Protein AF-A0A9D2JL92-F1 (afdb_monomer_lite)

pLDDT: mean 80.74, std 14.03, range [37.31, 94.62]

Structure (mmCIF, N/CA/C/O backbone):
data_AF-A0A9D2JL92-F1
#
_entry.id   AF-A0A9D2JL92-F1
#
loop_
_atom_site.group_PDB
_atom_site.id
_atom_site.type_symbol
_atom_site.label_atom_id
_atom_site.label_alt_id
_atom_site.label_comp_id
_atom_site.label_asym_id
_atom_site.label_entity_id
_atom_site.label_seq_id
_atom_site.pdbx_PDB_ins_code
_atom_site.Cartn_x
_atom_site.Cartn_y
_atom_site.Cartn_z
_atom_site.occupancy
_atom_site.B_iso_or_equiv
_atom_site.auth_seq_id
_atom_site.auth_comp_id
_atom_site.auth_asym_id
_atom_site.auth_atom_id
_atom_site.pdbx_PDB_model_num
ATOM 1 N N . MET A 1 1 ? -17.070 -9.146 6.744 1.00 39.03 1 MET A N 1
ATOM 2 C CA . MET A 1 1 ? -16.443 -9.081 5.409 1.00 39.03 1 MET A CA 1
ATOM 3 C C . MET A 1 1 ? -17.423 -8.382 4.495 1.00 39.03 1 MET A C 1
ATOM 5 O O . MET A 1 1 ? -18.560 -8.826 4.441 1.00 39.03 1 MET A O 1
ATOM 9 N N . LEU A 1 2 ? -17.035 -7.273 3.863 1.00 37.31 2 LEU A N 1
ATOM 10 C CA . LEU A 1 2 ? -17.804 -6.750 2.732 1.00 37.31 2 LEU A CA 1
ATOM 11 C C . LEU A 1 2 ? -17.686 -7.800 1.626 1.00 37.31 2 LEU A C 1
ATOM 13 O O . LEU A 1 2 ? -16.572 -8.153 1.240 1.00 37.31 2 LEU A O 1
ATOM 17 N N . SER A 1 3 ? -18.810 -8.391 1.237 1.00 39.09 3 SER A N 1
ATOM 18 C CA . SER A 1 3 ? -18.839 -9.359 0.149 1.00 39.09 3 SER A CA 1
ATOM 19 C C . SER A 1 3 ? -18.629 -8.605 -1.167 1.00 39.09 3 SER A C 1
ATOM 21 O O . SER A 1 3 ? -19.112 -7.482 -1.318 1.00 39.09 3 SER A O 1
ATOM 23 N N . SER A 1 4 ? -17.886 -9.183 -2.113 1.00 48.22 4 SER A N 1
ATOM 24 C CA . SER A 1 4 ? -17.577 -8.532 -3.397 1.00 48.22 4 SER A CA 1
ATOM 25 C C . SER A 1 4 ? -18.821 -8.223 -4.241 1.00 48.22 4 SER A C 1
ATOM 27 O O . SER A 1 4 ? -18.708 -7.548 -5.254 1.00 48.22 4 SER A O 1
ATOM 29 N N . SER A 1 5 ? -19.993 -8.731 -3.852 1.00 41.81 5 SER A N 1
ATOM 30 C CA . SER A 1 5 ? -21.273 -8.523 -4.529 1.00 41.81 5 SER A CA 1
ATOM 31 C C . SER A 1 5 ? -22.009 -7.239 -4.130 1.00 41.81 5 SER A C 1
ATOM 33 O O . SER A 1 5 ? -22.977 -6.899 -4.799 1.00 41.81 5 SER A O 1
ATOM 35 N N . ASP A 1 6 ? -21.566 -6.524 -3.087 1.00 43.88 6 ASP A N 1
ATOM 36 C CA . ASP A 1 6 ? -22.251 -5.313 -2.590 1.00 43.88 6 ASP A CA 1
ATOM 37 C C . ASP A 1 6 ? -21.546 -3.997 -2.965 1.00 43.88 6 ASP A C 1
ATOM 39 O O . ASP A 1 6 ? -22.031 -2.913 -2.636 1.00 43.88 6 ASP A O 1
ATOM 43 N N . ALA A 1 7 ? -20.396 -4.064 -3.640 1.00 47.19 7 ALA 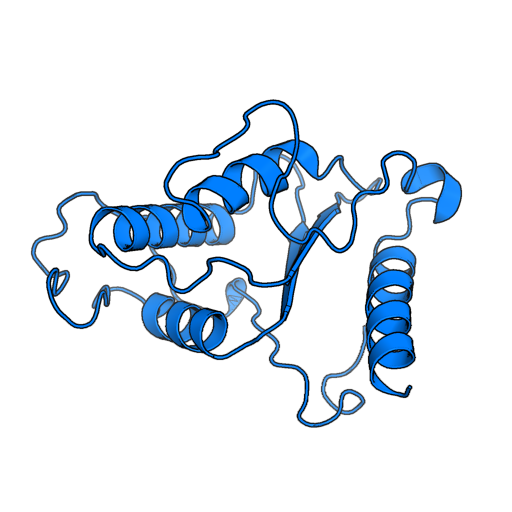A N 1
ATOM 44 C CA . ALA A 1 7 ? -19.693 -2.886 -4.134 1.00 47.19 7 ALA A CA 1
ATOM 45 C C . ALA A 1 7 ? -19.990 -2.723 -5.636 1.00 47.19 7 ALA A C 1
ATOM 47 O O . ALA A 1 7 ? -19.759 -3.672 -6.385 1.00 47.19 7 ALA A O 1
ATOM 48 N N . PRO A 1 8 ? -20.508 -1.566 -6.097 1.00 48.94 8 PRO A N 1
ATOM 49 C CA . PRO A 1 8 ? -20.735 -1.326 -7.523 1.00 48.94 8 PRO A CA 1
ATOM 50 C C . PRO A 1 8 ? -19.407 -1.414 -8.294 1.00 48.94 8 PRO A C 1
ATOM 52 O O . PRO A 1 8 ? -18.346 -1.407 -7.668 1.00 48.94 8 PRO A O 1
ATOM 55 N N . ASP A 1 9 ? -19.461 -1.409 -9.633 1.00 54.94 9 ASP A N 1
ATOM 56 C CA . ASP A 1 9 ? -18.344 -1.426 -10.615 1.00 54.94 9 ASP A CA 1
ATOM 57 C C . ASP A 1 9 ? -17.229 -0.353 -10.410 1.00 54.94 9 ASP A C 1
ATOM 59 O O . ASP A 1 9 ? -16.407 -0.095 -11.283 1.00 54.94 9 ASP A O 1
ATOM 63 N N . GLN A 1 10 ? -17.220 0.324 -9.263 1.00 74.94 10 GLN A N 1
ATOM 64 C CA . GLN A 1 10 ? -16.340 1.396 -8.814 1.00 74.94 10 GLN A CA 1
ATOM 65 C C . GLN A 1 10 ? -15.137 0.911 -7.985 1.00 74.94 10 GLN A C 1
ATOM 67 O O . GLN A 1 10 ? -14.230 1.707 -7.737 1.00 74.94 10 GLN A O 1
ATOM 72 N N . PHE A 1 11 ? -15.115 -0.348 -7.528 1.00 83.06 11 PHE A N 1
ATOM 73 C CA . PHE A 1 11 ? -14.046 -0.878 -6.673 1.00 83.06 11 PHE A CA 1
ATOM 74 C C . PHE A 1 11 ? -13.359 -2.099 -7.284 1.00 83.06 11 PHE A C 1
ATOM 76 O O . PHE A 1 11 ? -13.996 -3.098 -7.601 1.00 83.06 11 PHE A O 1
ATOM 83 N N . GLU A 1 12 ? -12.031 -2.039 -7.349 1.00 88.81 12 GLU A N 1
ATOM 84 C CA . GLU A 1 12 ? -11.168 -3.158 -7.729 1.00 88.81 12 GLU A CA 1
ATOM 85 C C . GLU A 1 12 ? -10.461 -3.699 -6.482 1.00 88.81 12 GLU A C 1
ATOM 87 O O . GLU A 1 12 ? -9.717 -2.976 -5.810 1.00 88.81 12 GLU A O 1
ATOM 92 N N . PHE A 1 13 ? -10.682 -4.976 -6.163 1.00 90.06 13 PHE A N 1
ATOM 93 C CA . PHE A 1 13 ? -10.087 -5.625 -4.995 1.00 90.06 13 PHE A CA 1
ATOM 94 C C . PHE A 1 13 ? -8.865 -6.455 -5.391 1.00 90.06 13 PHE A C 1
ATOM 96 O O . PHE A 1 13 ? -8.932 -7.336 -6.247 1.00 90.06 13 PHE A O 1
ATOM 103 N N . ILE A 1 14 ? -7.737 -6.198 -4.726 1.00 91.06 14 ILE A N 1
ATOM 104 C CA . ILE A 1 14 ? -6.486 -6.933 -4.930 1.00 91.06 14 ILE A CA 1
ATOM 105 C C . ILE A 1 14 ? -6.075 -7.570 -3.608 1.00 91.06 14 ILE A C 1
ATOM 107 O O . ILE A 1 14 ? -5.577 -6.891 -2.710 1.00 91.06 14 ILE A O 1
ATOM 111 N N . GLU A 1 15 ? -6.207 -8.891 -3.511 1.00 92.56 15 GLU A N 1
ATOM 112 C CA . GLU A 1 15 ? -5.572 -9.649 -2.440 1.00 92.56 15 GLU A CA 1
ATOM 113 C C . GLU A 1 15 ? -4.166 -10.063 -2.884 1.00 92.56 15 GLU A C 1
ATOM 115 O O . GLU A 1 15 ? -3.991 -10.870 -3.795 1.0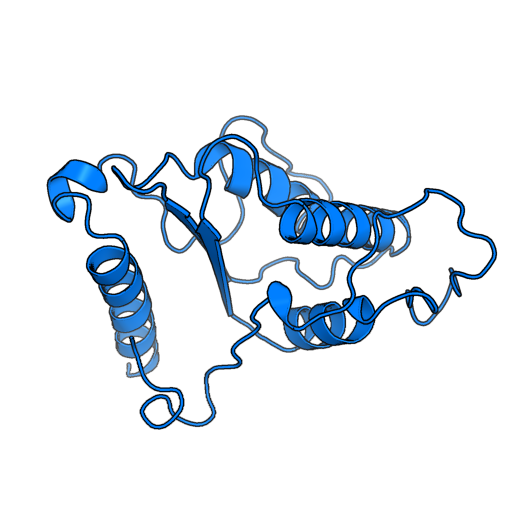0 92.56 15 GLU A O 1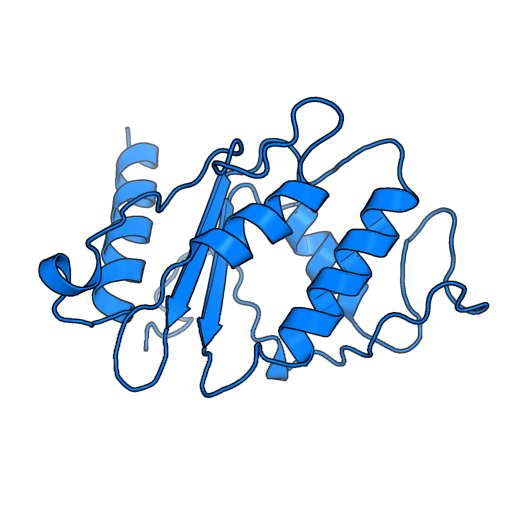
ATOM 120 N N . LEU A 1 16 ? -3.117 -9.500 -2.271 1.00 91.44 16 LEU A N 1
ATOM 121 C CA . LEU A 1 16 ? -1.738 -9.779 -2.706 1.00 91.44 16 LEU A CA 1
ATOM 122 C C . LEU A 1 16 ? -1.371 -11.271 -2.590 1.00 91.44 16 LEU A C 1
ATOM 124 O O . LEU A 1 16 ? -0.496 -11.752 -3.311 1.00 91.44 16 LEU A O 1
ATOM 128 N N . THR A 1 17 ? -2.030 -12.014 -1.702 1.00 89.50 17 THR A N 1
ATOM 129 C CA . THR A 1 17 ? -1.906 -13.472 -1.520 1.00 89.50 17 THR A CA 1
ATOM 130 C C . THR A 1 17 ? -2.220 -14.256 -2.800 1.00 89.50 17 THR A C 1
ATOM 132 O O . THR A 1 17 ? -1.513 -15.231 -3.058 1.00 89.50 17 THR A O 1
ATOM 135 N N . ASP A 1 18 ? -3.100 -13.763 -3.669 1.00 89.50 18 ASP A N 1
ATOM 136 C CA . ASP A 1 18 ? -3.453 -14.403 -4.946 1.00 89.50 18 ASP A CA 1
ATOM 137 C C . ASP A 1 18 ? -2.456 -14.112 -6.075 1.00 89.50 18 ASP A C 1
ATOM 139 O O . ASP A 1 18 ? -2.432 -14.773 -7.121 1.00 89.50 18 ASP A O 1
ATOM 143 N N . TYR A 1 19 ? -1.589 -13.120 -5.877 1.00 86.88 19 TYR A N 1
ATOM 144 C CA . TYR A 1 19 ? -0.602 -12.723 -6.868 1.00 86.88 19 TYR A CA 1
ATOM 145 C C . TYR A 1 19 ? 0.733 -13.401 -6.592 1.00 86.88 19 TYR A C 1
ATOM 147 O O . TYR A 1 19 ? 1.286 -13.351 -5.489 1.00 86.88 19 TYR A O 1
ATOM 155 N N . GLN A 1 20 ? 1.301 -14.006 -7.632 1.00 88.00 20 GLN A N 1
ATOM 156 C CA . GLN A 1 20 ? 2.717 -14.332 -7.631 1.00 88.00 20 GLN A CA 1
ATOM 157 C C . GLN A 1 20 ? 3.479 -13.006 -7.641 1.00 88.00 20 GLN A C 1
ATOM 159 O O . GLN A 1 20 ? 3.381 -12.251 -8.609 1.00 88.00 20 GLN A O 1
ATOM 164 N N . LEU A 1 21 ? 4.172 -12.725 -6.540 1.00 86.88 21 LEU A N 1
ATOM 165 C CA . LEU A 1 21 ? 5.034 -11.567 -6.342 1.00 86.88 21 LEU A CA 1
ATOM 166 C C . LEU A 1 21 ? 6.355 -12.072 -5.786 1.00 86.88 21 LEU A C 1
ATOM 168 O O . LEU A 1 21 ? 6.386 -12.704 -4.730 1.00 86.88 21 LEU A O 1
ATOM 172 N N . THR A 1 22 ? 7.432 -11.820 -6.514 1.00 83.56 22 THR A N 1
ATOM 173 C CA . THR A 1 22 ? 8.789 -12.194 -6.103 1.00 83.56 22 THR A CA 1
ATOM 174 C C . THR A 1 22 ? 9.542 -10.953 -5.631 1.00 83.56 22 THR A C 1
ATOM 176 O O . THR A 1 22 ? 9.262 -9.871 -6.136 1.00 83.56 22 THR A O 1
ATOM 179 N N . PRO A 1 23 ? 10.497 -11.037 -4.695 1.00 80.44 23 PRO A N 1
ATOM 180 C CA . PRO A 1 23 ? 11.339 -9.888 -4.353 1.00 80.44 23 PRO A CA 1
ATOM 181 C C . PRO A 1 23 ? 11.989 -9.264 -5.597 1.00 80.44 23 PRO A C 1
ATOM 183 O O . PRO A 1 23 ? 12.299 -9.967 -6.566 1.00 80.44 23 PRO A O 1
ATOM 186 N N . CYS A 1 24 ? 12.168 -7.942 -5.612 1.00 75.50 24 CYS A N 1
ATOM 187 C CA . CYS A 1 24 ? 12.778 -7.293 -6.769 1.00 75.50 24 CYS A CA 1
ATOM 188 C C . CYS A 1 24 ? 14.303 -7.401 -6.701 1.00 75.50 24 CYS A C 1
ATOM 190 O O . CYS A 1 24 ? 14.954 -6.751 -5.889 1.00 75.50 24 CYS A O 1
ATOM 192 N N . LEU A 1 25 ? 14.896 -8.184 -7.602 1.00 67.19 25 LEU A N 1
ATOM 193 C CA . LEU A 1 25 ? 16.343 -8.185 -7.786 1.00 67.19 25 LEU A CA 1
ATOM 194 C C . LEU A 1 25 ? 16.727 -6.987 -8.661 1.00 67.19 25 LEU A C 1
ATOM 196 O O . LEU A 1 25 ? 16.457 -6.969 -9.870 1.00 67.19 25 LEU A O 1
ATOM 200 N N . VAL A 1 26 ? 17.346 -5.974 -8.050 1.00 61.00 26 VAL A N 1
ATOM 201 C CA . VAL A 1 26 ? 17.936 -4.835 -8.764 1.00 61.00 26 VAL A CA 1
ATOM 202 C C . VAL A 1 26 ? 18.858 -5.381 -9.860 1.00 61.00 26 VAL A C 1
ATOM 204 O O . VAL A 1 26 ? 19.824 -6.083 -9.583 1.00 61.00 26 VAL A O 1
ATOM 207 N N . GLY A 1 27 ? 18.529 -5.100 -11.125 1.00 59.84 27 GLY A N 1
ATOM 208 C CA . GLY A 1 27 ? 19.315 -5.573 -12.272 1.00 59.84 27 GLY A CA 1
ATOM 209 C C . GLY A 1 27 ? 18.920 -6.942 -12.842 1.00 59.84 27 GLY A C 1
ATOM 210 O O . GLY A 1 27 ? 19.715 -7.538 -13.565 1.00 59.84 27 GLY A O 1
ATOM 211 N N . CYS A 1 28 ? 17.706 -7.441 -12.573 1.00 69.19 28 CYS A N 1
ATOM 212 C CA . CYS A 1 28 ? 17.168 -8.611 -13.278 1.00 69.19 28 CYS A CA 1
ATOM 213 C C . CYS A 1 28 ? 17.284 -8.433 -14.806 1.00 69.19 28 CYS A C 1
ATOM 215 O O . CYS A 1 28 ? 16.672 -7.527 -15.378 1.00 69.19 28 CYS A O 1
ATOM 217 N N . LYS A 1 29 ? 18.083 -9.299 -15.446 1.00 65.50 29 LYS A N 1
ATOM 218 C CA . LYS A 1 29 ? 18.381 -9.259 -16.890 1.00 65.50 29 LYS A CA 1
ATOM 219 C C . LYS A 1 29 ? 17.150 -9.534 -17.753 1.00 65.50 29 LYS A C 1
ATOM 221 O O . LYS A 1 29 ? 17.070 -9.031 -18.867 1.00 65.50 29 LYS A O 1
ATOM 226 N N . ASP A 1 30 ? 16.191 -10.276 -17.205 1.00 66.31 30 ASP A N 1
ATOM 227 C CA . ASP A 1 30 ? 14.954 -10.656 -17.891 1.00 66.31 30 ASP A CA 1
ATOM 228 C C . ASP A 1 30 ? 13.863 -9.582 -17.770 1.00 66.31 30 ASP A C 1
ATOM 230 O O . ASP A 1 30 ? 12.827 -9.659 -18.428 1.00 66.31 30 ASP A O 1
ATOM 234 N N . CYS A 1 31 ? 14.060 -8.568 -16.920 1.00 68.62 31 CYS A N 1
ATOM 235 C CA . CYS A 1 31 ? 13.130 -7.451 -16.845 1.00 68.62 31 CYS A CA 1
ATOM 236 C C . CYS A 1 31 ? 13.264 -6.597 -18.108 1.00 68.62 31 CYS A C 1
ATOM 238 O O . CYS A 1 31 ? 14.311 -5.992 -18.347 1.00 68.62 31 CYS A O 1
ATOM 240 N N . VAL A 1 32 ? 12.174 -6.476 -18.870 1.00 64.19 32 VAL A N 1
ATOM 241 C CA . VAL A 1 32 ? 12.089 -5.592 -20.042 1.00 64.19 32 VAL A CA 1
ATOM 242 C C . VAL A 1 32 ? 12.115 -4.142 -19.553 1.00 64.19 32 VAL A C 1
ATOM 244 O O . VAL A 1 32 ? 11.095 -3.532 -19.233 1.00 64.19 32 VAL A O 1
ATOM 247 N N . ALA A 1 33 ? 13.328 -3.616 -19.392 1.00 55.28 33 ALA A N 1
ATOM 248 C CA . ALA A 1 33 ? 13.604 -2.456 -18.554 1.00 55.28 33 ALA A CA 1
ATOM 249 C C . ALA A 1 33 ? 13.151 -1.106 -19.133 1.00 55.28 33 ALA A C 1
ATOM 251 O O . ALA A 1 33 ? 13.246 -0.116 -18.414 1.00 55.28 33 ALA A O 1
ATOM 252 N N . LYS A 1 34 ? 12.694 -1.040 -20.393 1.00 50.34 34 LYS A N 1
ATOM 253 C CA . LYS A 1 34 ? 12.546 0.240 -21.110 1.00 50.34 34 LYS A CA 1
ATOM 254 C C . LYS A 1 34 ? 11.142 0.602 -21.609 1.00 50.34 34 LYS A C 1
ATOM 256 O O . LYS A 1 34 ? 10.967 1.740 -22.018 1.00 50.34 34 LYS A O 1
ATOM 261 N N . THR A 1 35 ? 10.154 -0.296 -21.578 1.00 50.12 35 THR A N 1
ATOM 262 C CA . THR A 1 35 ? 8.815 0.016 -22.134 1.00 50.12 35 THR A CA 1
ATOM 263 C C . THR A 1 35 ? 7.646 -0.514 -21.305 1.00 50.12 35 THR A C 1
ATOM 265 O O . THR A 1 35 ? 6.678 0.209 -21.095 1.00 50.12 35 THR A O 1
ATOM 268 N N . GLU A 1 36 ? 7.724 -1.743 -20.786 1.00 54.88 36 GLU A N 1
ATOM 269 C CA . GLU A 1 36 ? 6.570 -2.390 -20.130 1.00 54.88 36 GLU A CA 1
ATOM 270 C C . GLU A 1 36 ? 6.722 -2.570 -18.614 1.00 54.88 36 GLU A C 1
ATOM 272 O O . GLU A 1 36 ? 5.738 -2.832 -17.925 1.00 54.88 36 GLU A O 1
ATOM 277 N N . HIS A 1 37 ? 7.941 -2.420 -18.080 1.00 60.88 37 HIS A N 1
ATOM 278 C CA . HIS A 1 37 ? 8.261 -2.565 -16.651 1.00 60.88 37 HIS A CA 1
ATOM 279 C C . HIS A 1 37 ? 7.648 -3.815 -16.009 1.00 60.88 37 HIS A C 1
ATOM 281 O O . HIS A 1 37 ? 7.131 -3.799 -14.889 1.00 60.88 37 HIS A O 1
ATOM 287 N N . ARG A 1 38 ? 7.715 -4.917 -16.752 1.00 63.00 38 ARG A N 1
ATOM 288 C CA . ARG A 1 38 ? 7.142 -6.198 -16.375 1.00 63.00 38 ARG A CA 1
ATOM 289 C C . ARG A 1 38 ? 8.255 -7.132 -15.922 1.00 63.00 38 ARG A C 1
ATOM 291 O O . ARG A 1 38 ? 9.226 -7.344 -16.646 1.00 63.00 38 ARG A O 1
ATOM 298 N N . CYS A 1 39 ? 8.110 -7.693 -14.725 1.00 72.12 39 CYS A N 1
ATOM 299 C CA . CYS A 1 39 ? 8.916 -8.832 -14.316 1.00 72.12 39 CYS A CA 1
ATOM 300 C C . CYS A 1 39 ? 8.293 -10.088 -14.949 1.00 72.12 39 CYS A C 1
ATOM 302 O O . CYS A 1 39 ? 7.117 -10.349 -14.701 1.00 72.12 39 CYS A O 1
ATOM 304 N N . PRO A 1 40 ? 9.019 -10.862 -15.776 1.00 68.94 40 PRO A N 1
ATOM 305 C CA . PRO A 1 40 ? 8.463 -12.078 -16.377 1.00 68.94 40 PRO A CA 1
ATOM 306 C C . PRO A 1 40 ? 8.211 -13.177 -15.337 1.00 68.94 40 PRO A C 1
ATOM 308 O O . PRO A 1 40 ? 7.417 -14.084 -15.569 1.00 68.94 40 PRO A O 1
ATOM 311 N N . HIS A 1 41 ? 8.861 -13.068 -14.180 1.00 70.50 41 HIS A N 1
ATOM 312 C CA . HIS A 1 41 ? 8.809 -14.045 -13.098 1.00 70.50 41 HIS A CA 1
ATOM 313 C C . HIS A 1 41 ? 7.607 -13.860 -12.166 1.00 70.50 41 HIS A C 1
ATOM 315 O O . HIS A 1 41 ? 7.460 -14.626 -11.212 1.00 70.50 41 HIS A O 1
ATOM 321 N N . ASP A 1 42 ? 6.767 -12.838 -12.384 1.00 80.12 42 ASP A N 1
ATOM 322 C CA . ASP A 1 42 ? 5.632 -12.568 -11.507 1.00 80.12 42 ASP A CA 1
ATOM 323 C C . ASP A 1 42 ? 4.490 -11.753 -12.160 1.00 80.12 42 ASP A C 1
ATOM 325 O O . ASP A 1 42 ? 4.505 -11.435 -13.352 1.00 80.12 42 ASP A O 1
ATOM 329 N N . LYS A 1 43 ? 3.433 -11.469 -11.386 1.00 81.81 43 LYS A N 1
ATOM 330 C CA . LYS A 1 43 ? 2.219 -10.777 -11.853 1.00 81.81 43 LYS A CA 1
ATOM 331 C C . LYS A 1 43 ? 2.134 -9.315 -11.392 1.00 81.81 43 LYS A C 1
ATOM 333 O O . LYS A 1 43 ? 1.046 -8.737 -11.437 1.00 81.81 43 LYS A O 1
ATOM 338 N N . SER A 1 44 ? 3.246 -8.683 -11.003 1.00 84.25 44 SER A N 1
ATOM 339 C CA . SER A 1 44 ? 3.242 -7.301 -10.493 1.00 84.25 44 SER A CA 1
ATOM 340 C C . SER A 1 44 ? 2.763 -6.273 -11.521 1.00 84.25 44 SER A C 1
ATOM 342 O O . SER A 1 44 ? 2.171 -5.262 -11.154 1.00 84.25 44 SER A O 1
ATOM 344 N N . GLY A 1 45 ? 2.972 -6.539 -12.816 1.00 82.00 45 GLY A N 1
ATOM 345 C CA . GLY A 1 45 ? 2.545 -5.648 -13.899 1.00 82.00 45 GLY A CA 1
ATOM 346 C C . GLY A 1 45 ? 1.031 -5.417 -13.940 1.00 82.00 45 GL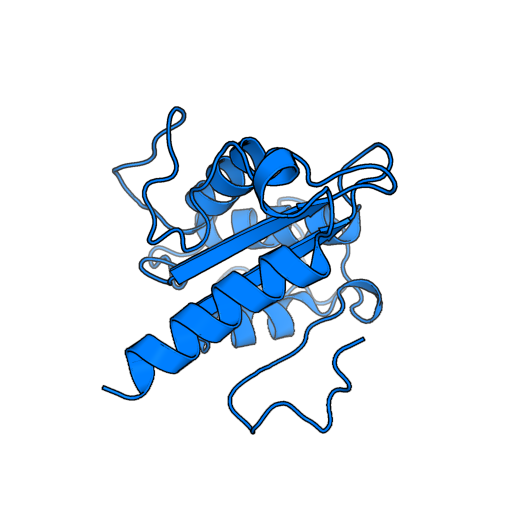Y A C 1
ATOM 347 O O . GLY A 1 45 ? 0.599 -4.318 -14.270 1.00 82.00 45 GLY A O 1
ATOM 348 N N . LYS A 1 46 ? 0.223 -6.412 -13.538 1.00 85.12 46 LYS A N 1
ATOM 349 C CA . LYS A 1 46 ? -1.240 -6.261 -13.447 1.00 85.12 46 LYS A CA 1
ATOM 350 C C . LYS A 1 46 ? -1.636 -5.292 -12.334 1.00 85.12 46 LYS A C 1
ATOM 352 O O . LYS A 1 46 ? -2.446 -4.404 -12.563 1.00 85.12 46 LYS A O 1
ATOM 357 N N . ILE A 1 47 ? -1.010 -5.430 -11.164 1.00 89.19 47 ILE A N 1
ATOM 358 C CA . ILE A 1 47 ? -1.231 -4.532 -10.023 1.00 89.19 47 ILE A CA 1
ATOM 359 C C . ILE A 1 47 ? -0.820 -3.108 -10.403 1.00 89.19 47 ILE A C 1
ATOM 361 O O . ILE A 1 47 ? -1.576 -2.171 -10.184 1.00 89.19 47 ILE A O 1
ATOM 365 N N . LEU A 1 48 ? 0.345 -2.942 -11.037 1.00 87.12 48 LEU A N 1
ATOM 366 C CA . LEU A 1 48 ? 0.809 -1.632 -11.489 1.00 87.12 48 LEU A CA 1
ATOM 367 C C . LEU A 1 48 ? -0.141 -1.004 -12.520 1.00 87.12 48 LEU A C 1
ATOM 369 O O . LEU A 1 48 ? -0.390 0.195 -12.447 1.00 87.12 48 LEU A O 1
ATOM 373 N N . ALA A 1 49 ? -0.669 -1.782 -13.469 1.00 86.44 49 ALA A N 1
ATOM 374 C CA . ALA A 1 49 ? -1.640 -1.287 -14.442 1.00 86.44 49 ALA A CA 1
ATOM 375 C C . ALA A 1 49 ? -2.909 -0.760 -13.753 1.00 86.44 49 ALA A C 1
ATOM 377 O O . ALA A 1 49 ? -3.314 0.361 -14.039 1.00 86.44 49 ALA A O 1
ATOM 378 N N . LEU A 1 50 ? -3.454 -1.510 -12.788 1.00 89.19 50 LEU A N 1
ATOM 379 C CA . LEU A 1 50 ? -4.612 -1.081 -11.996 1.00 89.19 50 LEU A CA 1
ATOM 380 C C . LEU A 1 50 ? -4.306 0.190 -11.197 1.00 89.19 50 LEU A C 1
ATOM 382 O O . LEU A 1 50 ? -5.025 1.176 -11.312 1.00 89.19 50 LEU A O 1
ATOM 386 N N . LEU A 1 51 ? -3.176 0.231 -10.481 1.00 89.88 51 LEU A N 1
ATOM 387 C CA . LEU A 1 51 ? -2.764 1.422 -9.730 1.00 89.88 51 LEU A CA 1
ATOM 388 C C . LEU A 1 51 ? -2.647 2.668 -10.625 1.00 89.88 51 LEU A C 1
ATOM 390 O O . LEU A 1 51 ? -2.940 3.779 -10.180 1.00 89.88 51 LEU A O 1
ATOM 394 N N . LYS A 1 52 ? -2.238 2.511 -11.891 1.00 87.50 52 LYS A N 1
ATOM 395 C CA . LYS A 1 52 ? -2.153 3.605 -12.873 1.00 87.50 52 LYS A CA 1
ATOM 396 C C . LYS A 1 52 ? -3.512 4.071 -13.386 1.00 87.50 52 LYS A C 1
ATOM 398 O O . LYS A 1 52 ? -3.632 5.254 -13.688 1.00 87.50 52 LYS A O 1
ATOM 403 N N . THR A 1 53 ? -4.519 3.210 -13.457 1.00 88.88 53 THR A N 1
ATOM 404 C CA . THR A 1 53 ? -5.847 3.572 -13.978 1.00 88.88 53 THR A CA 1
ATOM 405 C C . THR A 1 53 ? -6.835 4.000 -12.896 1.00 88.88 53 THR A C 1
ATOM 407 O O . THR A 1 53 ? -7.818 4.646 -13.223 1.00 88.88 53 THR A O 1
ATOM 410 N N . THR A 1 54 ? -6.589 3.685 -11.621 1.00 89.75 54 THR A N 1
ATOM 411 C CA . THR A 1 54 ? -7.490 4.046 -10.509 1.00 89.75 54 THR A CA 1
ATOM 412 C C . THR A 1 54 ? -7.160 5.407 -9.899 1.00 89.75 54 THR A C 1
ATOM 414 O O . THR A 1 54 ? -5.990 5.702 -9.664 1.00 89.75 54 THR A O 1
ATOM 417 N N . ASP A 1 55 ? -8.159 6.220 -9.562 1.00 87.94 55 ASP A N 1
ATOM 418 C CA . ASP A 1 55 ? -7.940 7.554 -8.967 1.00 87.94 55 ASP A CA 1
ATOM 419 C C . ASP A 1 55 ? -7.592 7.509 -7.474 1.00 87.94 55 ASP A C 1
ATOM 421 O O . ASP A 1 55 ? -6.865 8.363 -6.963 1.00 87.94 55 ASP A O 1
ATOM 425 N N . ILE A 1 56 ? -8.129 6.503 -6.779 1.00 91.31 56 ILE A N 1
ATOM 426 C CA . ILE A 1 56 ? -8.034 6.337 -5.330 1.00 91.31 56 ILE A CA 1
ATOM 427 C C . ILE A 1 56 ? -7.403 4.983 -5.022 1.00 91.31 56 ILE A C 1
ATOM 429 O O . ILE A 1 56 ? -7.778 3.964 -5.605 1.00 91.31 56 ILE A O 1
ATOM 433 N N . HIS A 1 57 ? -6.465 4.962 -4.078 1.00 93.50 57 HIS A N 1
ATOM 434 C CA . HIS A 1 57 ? -5.848 3.741 -3.568 1.00 93.50 57 HIS A CA 1
ATOM 435 C C . HIS A 1 57 ? -6.199 3.540 -2.098 1.00 93.50 57 HIS A C 1
ATOM 437 O O . HIS A 1 57 ? -5.952 4.405 -1.262 1.00 93.50 57 HIS A O 1
ATOM 443 N N . LEU A 1 58 ? -6.743 2.372 -1.770 1.00 94.31 58 LEU A N 1
ATOM 444 C CA . LEU A 1 58 ? -6.987 1.950 -0.394 1.00 94.31 58 LEU A CA 1
ATOM 445 C C . LEU A 1 58 ? -6.077 0.759 -0.104 1.00 94.31 58 LEU A C 1
ATOM 447 O O . LEU A 1 58 ? -6.279 -0.334 -0.628 1.00 94.31 58 LEU A O 1
ATOM 451 N N . ILE A 1 59 ? -5.042 0.981 0.699 1.00 94.44 59 ILE A N 1
ATOM 452 C CA . ILE A 1 59 ? -4.026 -0.025 1.005 1.00 94.44 59 ILE A CA 1
ATOM 453 C C . ILE A 1 59 ? -4.249 -0.510 2.430 1.00 94.44 59 ILE A C 1
ATOM 455 O O . ILE A 1 59 ? -4.135 0.265 3.376 1.00 94.44 59 ILE A O 1
ATOM 459 N N . VAL A 1 60 ? -4.535 -1.799 2.594 1.00 94.44 60 VAL A N 1
ATOM 460 C CA . VAL A 1 60 ? -4.761 -2.416 3.905 1.00 94.44 60 VAL A CA 1
ATOM 461 C C . VAL A 1 60 ? -3.668 -3.443 4.173 1.00 94.44 60 VAL A C 1
ATOM 463 O O . VAL A 1 60 ? -3.495 -4.392 3.413 1.00 94.44 60 VAL A O 1
ATOM 466 N N . VAL A 1 61 ? -2.923 -3.255 5.261 1.00 93.75 61 VAL A N 1
ATOM 467 C CA . VAL A 1 61 ? -1.771 -4.089 5.616 1.00 93.75 61 VAL A CA 1
ATOM 468 C C . VAL A 1 61 ? -1.942 -4.649 7.024 1.00 93.75 61 VAL A C 1
ATOM 470 O O . VAL A 1 61 ? -1.877 -3.922 8.017 1.00 93.75 61 VAL A O 1
ATOM 473 N N . SER A 1 62 ? -2.118 -5.967 7.119 1.00 92.88 62 SER A N 1
ATOM 474 C CA . SER A 1 62 ? -2.022 -6.687 8.390 1.00 92.88 62 SER A CA 1
ATOM 475 C C . SER A 1 62 ? -0.556 -6.849 8.788 1.00 92.88 62 SER A C 1
ATOM 477 O O . SER A 1 62 ? 0.243 -7.350 7.998 1.00 92.88 62 SER A O 1
ATOM 479 N N . GLN A 1 63 ? -0.193 -6.497 10.013 1.00 89.19 63 GLN A N 1
ATOM 480 C CA . GLN A 1 63 ? 1.158 -6.641 10.537 1.00 89.19 63 GLN A CA 1
ATOM 481 C C . GLN A 1 63 ? 1.125 -7.369 11.877 1.00 89.19 63 GLN A C 1
ATOM 483 O O . GLN A 1 63 ? 0.646 -6.843 12.874 1.00 89.19 63 GLN A O 1
ATOM 488 N N . TYR A 1 64 ? 1.672 -8.582 11.898 1.00 77.06 64 TYR A N 1
ATOM 489 C CA . TYR A 1 64 ? 1.786 -9.384 13.119 1.00 77.06 64 TYR A CA 1
ATOM 490 C C . TYR A 1 64 ? 3.142 -9.197 13.807 1.00 77.06 64 TYR A C 1
ATOM 492 O O . TYR A 1 64 ? 3.203 -9.050 15.022 1.00 77.06 64 TYR A O 1
ATOM 500 N N . TYR A 1 65 ? 4.225 -9.154 13.028 1.00 77.94 65 TYR A N 1
ATOM 501 C CA . TYR A 1 65 ? 5.577 -8.892 13.526 1.00 77.94 65 TYR A CA 1
ATOM 502 C C . TYR A 1 65 ? 6.306 -7.958 12.554 1.00 77.94 65 TYR A C 1
ATOM 504 O O . TYR A 1 65 ? 6.424 -6.758 12.803 1.00 77.94 65 TYR A O 1
ATOM 512 N N . LEU A 1 66 ? 6.673 -8.482 11.384 1.00 79.38 66 LEU A N 1
ATOM 513 C CA . LEU A 1 66 ? 7.192 -7.704 10.260 1.00 79.38 66 LEU A CA 1
ATOM 514 C C . LEU A 1 66 ? 6.083 -7.371 9.259 1.00 79.38 66 LEU A C 1
ATOM 516 O O . LEU A 1 66 ? 4.996 -7.956 9.280 1.00 79.38 66 LEU A O 1
ATOM 520 N N . CYS A 1 67 ? 6.380 -6.424 8.372 1.00 85.62 67 CYS A N 1
ATOM 521 C CA . CYS A 1 67 ? 5.528 -6.121 7.231 1.00 85.62 67 CYS A CA 1
ATOM 522 C C . CYS A 1 67 ? 5.390 -7.368 6.326 1.00 85.62 67 CYS A C 1
ATOM 524 O O . CYS A 1 67 ? 6.393 -8.060 6.121 1.00 85.62 67 CYS A O 1
ATOM 526 N N . PRO A 1 68 ? 4.199 -7.684 5.779 1.00 90.38 68 PRO A N 1
ATOM 527 C CA . PRO A 1 68 ? 4.016 -8.861 4.933 1.00 90.38 68 PRO A CA 1
ATOM 528 C C . PRO A 1 68 ? 4.978 -8.878 3.745 1.00 90.38 68 PRO A C 1
ATOM 530 O O . PRO A 1 68 ? 5.088 -7.896 3.012 1.00 90.38 68 PRO A O 1
ATOM 533 N N . SER A 1 69 ? 5.626 -10.017 3.500 1.00 89.69 69 SER A N 1
ATOM 534 C CA . SER A 1 69 ? 6.647 -10.154 2.450 1.00 89.69 69 SER A CA 1
ATOM 535 C C . SER A 1 69 ? 6.136 -9.780 1.057 1.00 89.69 69 SER A C 1
ATOM 537 O O . SER A 1 69 ? 6.857 -9.155 0.287 1.00 89.69 69 SER A O 1
ATOM 539 N N . LYS A 1 70 ? 4.873 -10.091 0.740 1.00 90.00 70 LYS A N 1
ATOM 540 C CA . LYS A 1 70 ? 4.254 -9.698 -0.535 1.00 90.00 70 LYS A CA 1
ATOM 541 C C . LYS A 1 70 ? 4.049 -8.192 -0.665 1.00 90.00 70 LYS A C 1
ATOM 543 O O . LYS A 1 70 ? 4.210 -7.657 -1.758 1.00 90.00 70 LYS A O 1
ATOM 548 N N . PHE A 1 71 ? 3.722 -7.514 0.435 1.00 90.12 71 PHE A N 1
ATOM 549 C CA . PHE A 1 71 ? 3.646 -6.058 0.447 1.00 90.12 71 PHE A CA 1
ATOM 550 C C . PHE A 1 71 ? 5.039 -5.459 0.240 1.00 90.12 71 PHE A C 1
ATOM 552 O O . PHE A 1 71 ? 5.210 -4.620 -0.635 1.00 90.12 71 PHE A O 1
ATOM 559 N N . VAL A 1 72 ? 6.054 -5.964 0.950 1.00 88.81 72 VAL A N 1
ATOM 560 C CA . VAL A 1 72 ? 7.453 -5.543 0.759 1.00 88.81 72 VAL A CA 1
ATOM 561 C C . VAL A 1 72 ? 7.900 -5.738 -0.695 1.00 88.81 72 VAL A C 1
ATOM 563 O O . VAL A 1 72 ? 8.373 -4.790 -1.316 1.00 88.81 72 VAL A O 1
ATOM 566 N N . ALA A 1 73 ? 7.661 -6.913 -1.283 1.00 88.56 73 ALA A N 1
ATOM 567 C CA . ALA A 1 73 ? 8.006 -7.202 -2.675 1.00 88.56 73 ALA A CA 1
ATOM 568 C C . ALA A 1 73 ? 7.294 -6.272 -3.675 1.00 88.56 73 ALA A C 1
ATOM 570 O O . ALA A 1 73 ? 7.876 -5.891 -4.691 1.00 88.56 73 ALA A O 1
ATOM 571 N N . LEU A 1 74 ? 6.041 -5.882 -3.403 1.00 88.88 74 LEU A N 1
ATOM 572 C CA . LEU A 1 74 ? 5.337 -4.888 -4.213 1.00 88.88 74 LEU A CA 1
ATOM 573 C C . LEU A 1 74 ? 6.002 -3.509 -4.100 1.00 88.88 74 LEU A C 1
ATOM 575 O O . LEU A 1 74 ? 6.266 -2.885 -5.126 1.00 88.88 74 LEU A O 1
ATOM 579 N N . MET A 1 75 ? 6.318 -3.058 -2.883 1.00 87.44 75 MET A N 1
ATOM 580 C CA . MET A 1 75 ? 6.965 -1.763 -2.636 1.00 87.44 75 MET A CA 1
ATOM 581 C C . MET A 1 75 ? 8.332 -1.670 -3.332 1.00 87.44 75 MET A C 1
ATOM 583 O O . MET A 1 75 ? 8.615 -0.679 -3.999 1.00 87.44 75 MET A O 1
ATOM 587 N N . GLU A 1 76 ? 9.148 -2.727 -3.278 1.00 84.75 76 GLU A N 1
ATOM 588 C CA . GLU A 1 76 ? 10.430 -2.803 -3.998 1.00 84.75 76 GLU A CA 1
ATOM 589 C C . GLU A 1 76 ? 10.264 -2.660 -5.518 1.00 84.75 76 GLU A C 1
ATOM 591 O O . GLU A 1 76 ? 11.062 -2.003 -6.193 1.00 84.75 76 GLU A O 1
ATOM 596 N N . LYS A 1 77 ? 9.215 -3.268 -6.082 1.00 82.81 77 LYS A N 1
ATOM 597 C CA . LYS A 1 77 ? 8.927 -3.180 -7.520 1.00 82.81 77 LYS A CA 1
ATOM 598 C C . LYS A 1 77 ? 8.426 -1.807 -7.918 1.00 82.81 77 LYS A C 1
ATOM 600 O O . LYS A 1 77 ? 8.839 -1.312 -8.964 1.00 82.81 77 LYS A O 1
ATOM 605 N N . LEU A 1 78 ? 7.567 -1.197 -7.102 1.00 83.56 78 LEU A N 1
ATOM 606 C CA . LEU A 1 78 ? 7.117 0.177 -7.312 1.00 83.56 78 LEU A CA 1
ATOM 607 C C . LEU A 1 78 ? 8.302 1.141 -7.263 1.00 83.56 78 LEU A C 1
ATOM 609 O O . LEU A 1 78 ? 8.401 2.004 -8.132 1.00 83.56 78 LEU A O 1
ATOM 613 N N . LEU A 1 79 ? 9.245 0.928 -6.339 1.00 80.44 79 LEU A N 1
ATOM 614 C CA . LEU A 1 79 ? 10.487 1.692 -6.259 1.00 80.44 79 LEU A CA 1
ATOM 615 C C . LEU A 1 79 ? 11.324 1.550 -7.535 1.00 80.44 79 LEU A C 1
ATOM 617 O O . LEU A 1 79 ? 11.713 2.541 -8.150 1.00 80.44 79 LEU A O 1
ATOM 621 N N . CYS A 1 80 ? 11.569 0.313 -7.974 1.00 77.56 80 CYS A N 1
ATOM 622 C CA . CYS A 1 80 ? 12.339 0.046 -9.188 1.00 77.56 80 CYS A CA 1
ATOM 623 C C . CYS A 1 80 ? 11.671 0.608 -10.445 1.00 77.56 80 CYS A C 1
ATOM 625 O O . CYS A 1 80 ? 12.362 1.056 -11.357 1.00 77.56 80 CYS A O 1
ATOM 627 N N . PHE A 1 81 ? 10.341 0.568 -10.507 1.00 76.88 81 PHE A N 1
ATOM 628 C CA . PHE A 1 81 ? 9.568 1.180 -11.579 1.00 76.88 81 PHE A CA 1
ATOM 629 C C . PHE A 1 81 ? 9.777 2.699 -11.591 1.00 76.88 81 PHE A C 1
ATOM 631 O O . PHE A 1 81 ? 10.206 3.252 -12.598 1.00 76.88 81 PHE A O 1
ATOM 638 N N . CYS A 1 82 ? 9.584 3.330 -10.437 1.00 74.56 82 CYS A N 1
ATOM 639 C CA . CYS A 1 82 ? 9.738 4.757 -10.205 1.00 74.56 82 CYS A CA 1
ATOM 640 C C . CYS A 1 82 ? 11.126 5.310 -10.566 1.00 74.56 82 CYS A C 1
ATOM 642 O O . CYS A 1 82 ? 11.219 6.375 -11.163 1.00 74.56 82 CYS A O 1
ATOM 644 N N . TYR A 1 83 ? 12.207 4.584 -10.264 1.00 72.88 83 TYR A N 1
ATOM 645 C CA . TYR A 1 83 ? 13.567 4.989 -10.652 1.00 72.88 83 TYR A CA 1
ATOM 646 C C . TYR A 1 83 ? 13.848 4.890 -12.157 1.00 72.88 83 TYR A C 1
ATOM 648 O O . TYR A 1 83 ? 14.842 5.434 -12.631 1.00 72.88 83 TYR A O 1
ATOM 656 N N . ARG A 1 84 ? 13.029 4.149 -12.910 1.00 69.56 84 ARG A N 1
ATOM 657 C CA . ARG A 1 84 ? 13.248 3.868 -14.337 1.00 69.56 84 ARG A CA 1
ATOM 658 C C . ARG A 1 84 ? 12.340 4.676 -15.257 1.00 69.56 84 ARG A C 1
ATOM 660 O O . ARG A 1 84 ? 12.480 4.558 -16.471 1.00 69.56 84 ARG A O 1
ATOM 667 N N . THR A 1 85 ? 11.411 5.452 -14.706 1.00 68.50 85 THR A N 1
ATOM 668 C CA . THR A 1 85 ? 10.464 6.270 -15.465 1.00 68.50 85 THR A CA 1
ATOM 669 C C . THR A 1 85 ? 10.612 7.734 -15.092 1.00 68.50 85 THR A C 1
ATOM 671 O O . THR A 1 85 ? 10.509 8.074 -13.919 1.00 68.50 85 THR A O 1
ATOM 674 N N . GLU A 1 86 ? 10.776 8.603 -16.089 1.00 67.06 86 GLU A N 1
ATOM 675 C CA . GLU A 1 86 ? 10.780 10.060 -15.880 1.00 67.06 86 GLU A CA 1
ATOM 676 C C . GLU A 1 86 ? 9.407 10.573 -15.412 1.00 67.06 86 GLU A C 1
ATOM 678 O O . GLU A 1 86 ? 9.325 11.533 -14.656 1.00 67.06 86 GLU A O 1
ATOM 683 N N . ASN A 1 87 ? 8.324 9.883 -15.787 1.00 69.56 87 ASN A N 1
ATOM 684 C CA . ASN A 1 87 ? 6.971 10.184 -15.324 1.00 69.56 87 ASN A CA 1
ATOM 685 C C . ASN A 1 87 ? 6.615 9.335 -14.098 1.00 69.56 87 ASN A C 1
ATOM 687 O O . ASN A 1 87 ? 6.702 8.109 -14.162 1.00 69.56 87 ASN A O 1
ATOM 691 N N . ARG A 1 88 ? 6.145 9.967 -13.014 1.00 77.56 88 ARG A N 1
ATOM 692 C CA . ARG A 1 88 ? 5.575 9.310 -11.820 1.00 77.56 88 ARG A CA 1
ATOM 693 C C . ARG A 1 88 ? 4.065 9.117 -12.003 1.00 77.56 88 ARG A C 1
ATOM 695 O O . ARG A 1 88 ? 3.292 10.015 -11.686 1.00 77.56 88 ARG A O 1
ATOM 702 N N . PRO A 1 89 ? 3.581 7.963 -12.482 1.00 78.12 89 PRO A N 1
ATOM 703 C CA . PRO A 1 89 ? 2.176 7.808 -12.861 1.00 78.12 89 PRO A CA 1
ATOM 704 C C . PRO A 1 89 ? 1.230 7.667 -11.663 1.00 78.12 89 PRO A C 1
ATOM 706 O O . PRO A 1 89 ? 0.018 7.618 -11.844 1.00 78.12 89 PRO A O 1
ATOM 709 N N . LEU A 1 90 ? 1.774 7.546 -10.450 1.00 85.50 90 LEU A N 1
ATOM 710 C CA . LEU A 1 90 ? 0.992 7.532 -9.217 1.00 85.50 90 LEU A CA 1
ATOM 711 C C . LEU A 1 90 ? 0.895 8.930 -8.580 1.00 85.50 90 LEU A C 1
ATOM 713 O O . LEU A 1 90 ? 0.139 9.113 -7.631 1.00 85.50 90 LEU A O 1
ATOM 717 N N . LYS A 1 91 ? 1.627 9.925 -9.102 1.00 85.94 91 LYS A N 1
ATOM 718 C CA . LYS A 1 91 ? 1.631 11.299 -8.590 1.00 85.94 91 LYS A CA 1
ATOM 719 C C . LYS A 1 91 ? 0.224 11.892 -8.587 1.00 85.94 91 LYS A C 1
ATOM 721 O O . LYS A 1 91 ? -0.515 11.755 -9.556 1.00 85.94 91 LYS A O 1
ATOM 726 N N . GLY A 1 92 ? -0.120 12.564 -7.490 1.00 84.44 92 GLY A N 1
ATOM 727 C CA . GLY A 1 92 ? -1.407 13.243 -7.315 1.00 84.44 92 GLY A CA 1
ATOM 728 C C . GLY A 1 92 ? -2.590 12.327 -6.990 1.00 84.44 92 GLY A C 1
ATOM 729 O O . GLY A 1 92 ? -3.683 12.838 -6.773 1.00 84.44 92 GLY A O 1
ATOM 730 N N . LYS A 1 93 ? -2.399 11.004 -6.918 1.00 88.19 93 LYS A N 1
ATOM 731 C CA . LYS A 1 93 ? -3.480 10.072 -6.579 1.00 88.19 93 LYS A CA 1
ATOM 732 C C . LYS A 1 93 ? -3.770 10.063 -5.088 1.00 88.19 93 LYS A C 1
ATOM 734 O O . LYS A 1 93 ? -2.853 9.997 -4.264 1.00 88.19 93 LYS A O 1
ATOM 739 N N . SER A 1 94 ? -5.054 10.077 -4.747 1.00 91.62 94 SER A N 1
ATOM 740 C CA . SER A 1 94 ? -5.488 10.028 -3.356 1.00 91.62 94 SER A CA 1
ATOM 741 C C . SER A 1 94 ? -5.274 8.637 -2.782 1.00 91.62 94 SER A C 1
ATOM 743 O O . SER A 1 94 ? -5.624 7.637 -3.405 1.00 91.62 94 SER A O 1
ATOM 745 N N . THR A 1 95 ? -4.682 8.553 -1.593 1.00 93.81 95 THR A N 1
ATOM 746 C CA . THR A 1 95 ? -4.357 7.264 -0.973 1.00 93.81 95 THR A CA 1
ATOM 747 C C . THR A 1 95 ? -4.756 7.234 0.498 1.00 93.81 95 THR A C 1
ATOM 749 O O . THR A 1 95 ? -4.462 8.164 1.246 1.00 93.81 95 THR A O 1
ATOM 752 N N . ALA A 1 96 ? -5.365 6.133 0.933 1.00 94.25 96 ALA A N 1
ATOM 753 C CA . ALA A 1 96 ? -5.480 5.758 2.338 1.00 94.25 96 ALA A CA 1
ATOM 754 C C . ALA A 1 96 ? -4.585 4.544 2.616 1.00 94.25 96 ALA A C 1
ATOM 756 O O . ALA A 1 96 ? -4.623 3.564 1.867 1.00 94.25 96 ALA A O 1
ATOM 757 N N . ILE A 1 97 ? -3.809 4.579 3.702 1.00 94.31 97 ILE A N 1
ATOM 758 C CA . ILE A 1 97 ? -3.005 3.428 4.142 1.00 94.31 97 ILE A CA 1
ATOM 759 C C . ILE A 1 97 ? -3.416 3.035 5.549 1.00 94.31 97 ILE A C 1
ATOM 761 O O . ILE A 1 97 ? -3.215 3.775 6.513 1.00 94.31 97 ILE A O 1
ATOM 765 N N . PHE A 1 98 ? -3.962 1.837 5.661 1.00 94.62 98 PHE A N 1
ATOM 766 C CA . PHE A 1 98 ? -4.431 1.235 6.889 1.00 94.62 98 PHE A CA 1
ATOM 767 C C . PHE A 1 98 ? -3.452 0.155 7.332 1.00 94.62 98 PHE A C 1
ATOM 769 O O . PHE A 1 98 ? -3.149 -0.772 6.581 1.00 94.62 98 PHE A O 1
ATOM 776 N N . ARG A 1 99 ? -2.969 0.252 8.570 1.00 93.31 99 ARG A N 1
ATOM 777 C CA . ARG A 1 99 ? -2.135 -0.779 9.193 1.00 93.31 99 ARG A CA 1
ATOM 778 C C . ARG A 1 99 ? -2.826 -1.267 10.451 1.00 93.31 99 ARG A C 1
ATOM 780 O O . ARG A 1 99 ? -3.333 -0.461 11.226 1.00 93.31 99 ARG A O 1
ATOM 787 N N . TYR A 1 100 ? -2.832 -2.572 10.674 1.00 93.94 100 TYR A N 1
ATOM 788 C CA . TYR A 1 100 ? -3.434 -3.152 11.872 1.00 93.94 100 TYR A CA 1
ATOM 789 C C . TYR A 1 100 ? -2.710 -4.429 12.285 1.00 93.94 100 TYR A C 1
ATOM 791 O O . TYR A 1 100 ? -2.078 -5.087 11.461 1.00 93.94 100 TYR A O 1
ATOM 799 N N . CYS A 1 101 ? -2.808 -4.780 13.560 1.00 92.19 101 CYS A N 1
ATOM 800 C CA . CYS A 1 101 ? -2.448 -6.097 14.071 1.00 92.19 101 CYS A CA 1
ATOM 801 C C . CYS A 1 101 ? -3.663 -6.734 14.752 1.00 92.19 101 CYS A C 1
ATOM 803 O O . CYS A 1 101 ? -4.739 -6.141 14.795 1.00 92.19 101 CYS A O 1
ATOM 805 N N . SER A 1 102 ? -3.495 -7.924 15.328 1.00 88.56 102 SER A N 1
ATOM 806 C CA . SER A 1 102 ? -4.565 -8.615 16.063 1.00 88.56 102 SER A CA 1
ATOM 807 C C . SER A 1 102 ? -5.125 -7.830 17.253 1.00 88.56 102 SER A C 1
ATOM 809 O O . SER A 1 102 ? -6.192 -8.174 17.744 1.00 88.56 102 SER A O 1
ATOM 811 N N . CYS A 1 103 ? -4.402 -6.821 17.744 1.00 89.25 103 CYS A N 1
ATOM 812 C CA . CYS A 1 103 ? -4.738 -6.138 18.990 1.00 89.25 103 CYS A CA 1
ATOM 813 C C . CYS A 1 103 ? -5.151 -4.677 18.810 1.00 89.25 103 CYS A C 1
ATOM 815 O O . CYS A 1 103 ? -5.655 -4.097 19.761 1.00 89.25 103 CYS A O 1
ATOM 817 N N . LYS A 1 104 ? -4.840 -4.040 17.672 1.00 93.12 104 LYS A N 1
ATOM 818 C CA . LYS A 1 104 ? -5.069 -2.600 17.476 1.00 93.12 104 LYS A CA 1
ATOM 819 C C . LYS A 1 104 ? -4.844 -2.144 16.040 1.00 93.12 104 LYS A C 1
ATOM 821 O O . LYS A 1 104 ? -4.159 -2.804 15.253 1.00 93.12 104 LYS A O 1
ATOM 826 N N . ILE A 1 105 ? -5.326 -0.940 15.752 1.00 94.38 105 ILE A N 1
ATOM 827 C CA . ILE A 1 105 ? -4.926 -0.166 14.579 1.00 94.38 105 ILE A CA 1
ATOM 828 C C . ILE A 1 105 ? -3.508 0.365 14.840 1.00 94.38 105 ILE A C 1
ATOM 830 O O . ILE A 1 105 ? -3.202 0.892 15.912 1.00 94.38 105 ILE A O 1
ATOM 834 N N . LEU A 1 106 ? -2.601 0.176 13.889 1.00 91.50 106 LEU A N 1
ATOM 835 C CA . LEU A 1 106 ? -1.209 0.604 14.005 1.00 91.50 106 LEU A CA 1
ATOM 836 C C . LEU A 1 106 ? -1.022 2.006 13.426 1.00 91.50 106 LEU A C 1
ATOM 838 O O . LEU A 1 106 ? -1.751 2.413 12.522 1.00 91.50 106 LEU A O 1
ATOM 842 N N . ASN A 1 107 ? 0.014 2.712 13.887 1.00 86.56 107 ASN A N 1
ATOM 843 C CA . ASN A 1 107 ? 0.407 3.970 13.265 1.00 86.56 107 ASN A CA 1
ATOM 844 C C . ASN A 1 107 ? 0.801 3.730 11.789 1.00 86.56 107 ASN A C 1
ATOM 846 O O . ASN A 1 107 ? 1.675 2.916 11.465 1.00 86.56 107 ASN A O 1
ATOM 850 N N . GLY A 1 108 ? 0.120 4.438 10.888 1.00 84.25 108 GLY A N 1
ATOM 851 C CA . GLY A 1 108 ? 0.319 4.385 9.442 1.00 84.25 108 GLY A CA 1
ATOM 852 C C . GLY A 1 108 ? 1.549 5.139 8.933 1.00 84.25 108 GLY A C 1
ATOM 853 O O . GLY A 1 108 ? 1.894 4.959 7.769 1.00 84.25 108 GLY A O 1
ATOM 854 N N . PHE A 1 109 ? 2.190 5.964 9.770 1.00 87.94 109 PHE A N 1
ATOM 855 C CA . PHE A 1 109 ? 3.187 6.959 9.366 1.00 87.94 109 PHE A CA 1
ATOM 856 C C . PHE A 1 109 ? 4.289 6.390 8.467 1.00 87.94 109 PHE A C 1
ATOM 858 O O . PHE A 1 109 ? 4.397 6.818 7.322 1.00 87.94 109 PHE A O 1
ATOM 865 N N . ASP A 1 110 ? 5.020 5.359 8.904 1.00 85.56 110 ASP A N 1
ATOM 866 C CA . ASP A 1 110 ? 6.114 4.788 8.097 1.00 85.56 110 ASP A CA 1
ATOM 867 C C . ASP A 1 110 ? 5.627 4.290 6.732 1.00 85.56 110 ASP A C 1
ATOM 869 O O . ASP A 1 110 ? 6.294 4.470 5.718 1.00 85.56 110 ASP A O 1
ATOM 873 N N . GLY A 1 111 ? 4.437 3.681 6.690 1.00 86.69 111 GLY A N 1
ATOM 874 C CA . GLY A 1 111 ? 3.833 3.209 5.446 1.00 86.69 111 GLY A CA 1
ATOM 875 C C . GLY A 1 111 ? 3.502 4.360 4.497 1.00 86.69 111 GLY A C 1
ATOM 876 O O . GLY A 1 111 ? 3.735 4.243 3.297 1.00 86.69 111 GLY A O 1
ATOM 877 N N . LYS A 1 112 ? 3.014 5.483 5.036 1.00 90.56 112 LYS A N 1
ATOM 878 C CA . LYS A 1 112 ? 2.712 6.706 4.277 1.00 90.56 112 LYS A CA 1
ATOM 879 C C . LYS A 1 112 ? 3.990 7.368 3.755 1.00 90.56 112 LYS A C 1
ATOM 881 O O . LYS A 1 112 ? 4.045 7.709 2.577 1.00 90.56 112 LYS A O 1
ATOM 886 N N . ILE A 1 113 ? 5.028 7.475 4.584 1.00 88.38 113 ILE A N 1
ATOM 887 C CA . ILE A 1 113 ? 6.336 8.012 4.181 1.00 88.38 113 ILE A CA 1
ATOM 888 C C . ILE A 1 113 ? 6.977 7.138 3.094 1.00 88.38 113 ILE A C 1
ATOM 890 O O . ILE A 1 113 ? 7.437 7.656 2.079 1.00 88.38 113 ILE A O 1
ATOM 894 N N . LEU A 1 114 ? 6.943 5.808 3.243 1.00 86.19 114 LEU A N 1
ATOM 895 C CA . LEU A 1 114 ? 7.422 4.886 2.208 1.00 86.19 114 LEU A CA 1
ATOM 896 C C . LEU A 1 114 ? 6.625 5.024 0.907 1.00 86.19 114 LEU A C 1
ATOM 898 O O . LEU A 1 114 ? 7.213 5.064 -0.167 1.00 86.19 114 LEU A O 1
ATOM 902 N N . TRP A 1 115 ? 5.297 5.125 0.989 1.00 88.50 115 TRP A N 1
ATOM 903 C CA . TRP A 1 115 ? 4.439 5.287 -0.186 1.00 88.50 115 TRP A CA 1
ATOM 904 C C . TRP A 1 115 ? 4.733 6.575 -0.958 1.00 88.50 115 TRP A C 1
ATOM 906 O O . TRP A 1 115 ? 4.820 6.566 -2.185 1.00 88.50 115 TRP A O 1
ATOM 916 N N . GLN A 1 116 ? 4.970 7.673 -0.243 1.00 87.50 116 GLN A N 1
ATOM 917 C CA . GLN A 1 116 ? 5.296 8.971 -0.826 1.00 87.50 116 GLN A CA 1
ATOM 918 C C . GLN A 1 116 ? 6.535 8.938 -1.735 1.00 87.50 116 GLN A C 1
ATOM 920 O O . GLN A 1 116 ? 6.607 9.715 -2.688 1.00 87.50 116 GLN A O 1
ATOM 925 N N . GLN A 1 117 ? 7.483 8.018 -1.505 1.00 82.25 117 GLN A N 1
ATOM 926 C CA . GLN A 1 117 ? 8.669 7.849 -2.362 1.00 82.25 117 GLN A CA 1
ATOM 927 C C . GLN A 1 117 ? 8.304 7.520 -3.816 1.00 82.25 117 GLN A C 1
ATOM 929 O O . GLN A 1 117 ? 9.078 7.792 -4.735 1.00 82.25 117 GLN A O 1
ATOM 934 N N . PHE A 1 118 ? 7.120 6.947 -4.043 1.00 80.56 118 PHE A N 1
ATOM 935 C CA . PHE A 1 118 ? 6.641 6.598 -5.380 1.00 80.56 118 PHE A CA 1
ATOM 936 C C . PHE A 1 118 ? 5.855 7.721 -6.052 1.00 80.56 118 PHE A C 1
ATOM 938 O O . PHE A 1 118 ? 5.641 7.680 -7.264 1.00 80.56 118 PHE A O 1
ATOM 945 N N . LEU A 1 119 ? 5.396 8.705 -5.276 1.00 79.75 119 LEU A N 1
ATOM 946 C CA . LEU A 1 119 ? 4.432 9.696 -5.740 1.00 79.75 119 LEU A CA 1
ATOM 947 C C . LEU A 1 119 ? 5.076 11.003 -6.201 1.00 79.75 119 LEU A C 1
ATOM 949 O O . LEU A 1 119 ? 4.392 11.791 -6.847 1.00 79.75 119 LEU A O 1
ATOM 953 N N . MET A 1 120 ? 6.339 11.278 -5.862 1.00 68.50 120 MET A N 1
ATOM 954 C CA . MET A 1 120 ? 6.875 12.639 -5.964 1.00 68.50 120 MET A CA 1
ATOM 955 C C . MET A 1 120 ? 8.260 12.761 -6.592 1.00 68.50 120 MET A C 1
ATOM 957 O O . MET A 1 120 ? 9.055 11.824 -6.556 1.00 68.50 120 MET A O 1
ATOM 961 N N . ASP A 1 121 ? 8.531 13.964 -7.113 1.00 64.75 121 ASP A N 1
ATOM 962 C CA . ASP A 1 121 ? 9.783 14.319 -7.789 1.00 64.75 121 ASP A CA 1
ATOM 963 C C . ASP A 1 121 ? 10.690 15.234 -6.947 1.00 64.75 121 ASP A C 1
ATOM 965 O O . ASP A 1 121 ? 11.865 14.919 -6.799 1.00 64.75 121 ASP A O 1
ATOM 969 N N . GLU A 1 122 ? 10.178 16.325 -6.353 1.00 64.81 122 GLU A N 1
ATOM 970 C CA . GLU A 1 122 ? 11.049 17.371 -5.762 1.00 64.81 122 GLU A CA 1
ATOM 971 C C . GLU A 1 122 ? 10.707 17.791 -4.320 1.00 64.81 122 GLU A C 1
ATOM 973 O O . GLU A 1 122 ? 11.520 18.429 -3.658 1.00 64.81 122 GLU A O 1
ATOM 978 N N . SER A 1 123 ? 9.546 17.410 -3.783 1.00 71.56 123 SER A N 1
ATOM 979 C CA . SER A 1 123 ? 9.055 17.912 -2.488 1.00 71.56 123 SER A CA 1
ATOM 980 C C . SER A 1 123 ? 9.054 16.875 -1.359 1.00 71.56 123 SER A C 1
ATOM 982 O O . SER A 1 123 ? 8.329 17.045 -0.387 1.00 71.56 123 SER A O 1
ATOM 984 N N . TYR A 1 124 ? 9.795 15.766 -1.471 1.00 79.31 124 TYR A N 1
ATOM 985 C CA . TYR A 1 124 ? 9.703 14.651 -0.516 1.00 79.31 124 TYR A CA 1
ATOM 986 C C . TYR A 1 124 ? 9.981 15.085 0.936 1.00 79.31 124 TYR A C 1
ATOM 988 O O . TYR A 1 124 ? 11.042 15.623 1.241 1.00 79.31 124 TYR A O 1
ATOM 996 N N . SER A 1 125 ? 9.037 14.797 1.836 1.00 82.19 125 SER A N 1
ATOM 997 C CA . SER A 1 125 ? 9.156 15.009 3.280 1.00 82.19 125 SER A CA 1
ATOM 998 C C . SER A 1 125 ? 9.373 13.690 4.023 1.00 82.19 125 SER A C 1
ATOM 1000 O O . SER A 1 125 ? 8.703 12.692 3.762 1.00 82.19 125 SER A O 1
ATOM 1002 N N . PHE A 1 126 ? 10.300 13.695 4.980 1.00 84.81 126 PHE A N 1
ATOM 1003 C CA . PHE A 1 126 ? 10.486 12.601 5.940 1.00 84.81 126 PHE A CA 1
ATOM 1004 C C . PHE A 1 126 ? 9.631 12.774 7.202 1.00 84.81 126 PHE A C 1
ATOM 1006 O O . PHE A 1 126 ? 9.566 11.860 8.019 1.00 84.81 126 PHE A O 1
ATOM 1013 N N . LEU A 1 127 ? 9.032 13.954 7.384 1.00 87.38 127 LEU A N 1
ATOM 1014 C CA . LEU A 1 127 ? 8.374 14.354 8.627 1.00 87.38 127 LEU A CA 1
ATOM 1015 C C . LEU A 1 127 ? 6.856 14.251 8.549 1.00 87.38 127 LEU A C 1
ATOM 1017 O O . LEU A 1 127 ? 6.215 14.053 9.573 1.00 87.38 127 LEU A O 1
ATOM 1021 N N . GLU A 1 128 ? 6.287 14.359 7.353 1.00 86.50 128 GLU A N 1
ATOM 1022 C CA . GLU A 1 128 ? 4.846 14.278 7.154 1.00 86.50 128 GLU A CA 1
ATOM 1023 C C . GLU A 1 128 ? 4.500 13.768 5.750 1.00 86.50 128 GLU A C 1
ATOM 1025 O O . GLU A 1 128 ? 5.235 14.053 4.800 1.00 86.50 128 GLU A O 1
ATOM 1030 N N . PRO A 1 129 ? 3.389 13.025 5.597 1.00 87.12 129 PRO A N 1
ATOM 1031 C CA . PRO A 1 129 ? 2.846 12.680 4.291 1.00 87.12 129 PRO A CA 1
ATOM 1032 C C . PRO A 1 129 ? 2.421 13.938 3.524 1.00 87.12 129 PRO A C 1
ATOM 1034 O O . PRO A 1 129 ? 1.595 14.702 4.011 1.00 87.12 129 PRO A O 1
ATOM 1037 N N . ASN A 1 130 ? 2.915 14.123 2.302 1.00 85.88 130 ASN A N 1
ATOM 1038 C CA . ASN A 1 130 ? 2.596 15.287 1.460 1.00 85.88 130 ASN A CA 1
ATOM 1039 C C . ASN A 1 130 ? 1.959 14.925 0.107 1.00 85.88 130 ASN A C 1
ATOM 1041 O O . ASN A 1 130 ? 2.061 15.653 -0.880 1.00 85.88 130 ASN A O 1
ATOM 1045 N N . PHE A 1 131 ? 1.262 13.795 0.085 1.00 88.44 131 PHE A N 1
ATOM 1046 C CA . PHE A 1 131 ? 0.315 13.418 -0.960 1.00 88.44 131 PHE A CA 1
ATOM 1047 C C . PHE A 1 131 ? -1.125 13.592 -0.446 1.00 88.44 131 PHE A C 1
ATOM 1049 O O . PHE A 1 131 ? -1.307 13.773 0.761 1.00 88.44 131 PHE A O 1
ATOM 1056 N N . PRO A 1 132 ? -2.158 13.500 -1.308 1.00 90.50 132 PRO A N 1
ATOM 1057 C CA . PRO A 1 132 ? -3.558 13.547 -0.878 1.00 90.50 132 PRO A CA 1
ATOM 1058 C C . PRO A 1 132 ? -3.926 12.319 -0.013 1.00 90.50 132 PRO A C 1
ATOM 1060 O O . PRO A 1 132 ? -4.433 11.302 -0.491 1.00 90.50 132 PRO A O 1
ATOM 1063 N N . CYS A 1 133 ? -3.581 12.385 1.273 1.00 90.69 133 CYS A N 1
ATOM 1064 C CA . CYS A 1 133 ? -3.759 11.324 2.256 1.00 90.69 133 CYS A CA 1
ATOM 1065 C C . CYS A 1 133 ? -5.178 11.371 2.821 1.00 90.69 133 CYS A C 1
ATOM 1067 O O . CYS A 1 133 ? -5.567 12.341 3.464 1.00 90.69 133 CYS A O 1
ATOM 1069 N N . LEU A 1 134 ? -5.937 10.301 2.605 1.00 92.62 134 LEU A N 1
ATOM 1070 C CA . LEU A 1 134 ? -7.358 10.237 2.954 1.00 92.62 134 LEU A CA 1
ATOM 1071 C C . LEU A 1 134 ? -7.611 9.862 4.417 1.00 92.62 134 LEU A C 1
ATOM 1073 O O . LEU A 1 134 ? -8.734 9.953 4.896 1.00 92.62 134 LEU A O 1
ATOM 1077 N N . ASN A 1 135 ? -6.582 9.398 5.128 1.00 91.69 135 ASN A N 1
ATOM 1078 C CA . ASN A 1 135 ? -6.716 8.907 6.495 1.00 91.69 135 ASN A CA 1
ATOM 1079 C C . ASN A 1 135 ? -5.611 9.467 7.422 1.00 91.69 135 ASN A C 1
ATOM 1081 O O . ASN A 1 135 ? -4.789 8.708 7.949 1.00 91.69 135 ASN A O 1
ATOM 1085 N N . PRO A 1 136 ? -5.523 10.805 7.595 1.00 85.38 136 PRO A N 1
ATOM 1086 C CA . PRO A 1 136 ? -4.432 11.457 8.326 1.00 85.38 136 PRO A CA 1
ATOM 1087 C C . PRO A 1 136 ? -4.510 11.297 9.854 1.00 85.38 136 PRO A C 1
ATOM 1089 O O . PRO A 1 136 ? -3.522 11.572 10.521 1.00 85.38 136 PRO A O 1
ATOM 1092 N N . GLU A 1 137 ? -5.641 10.835 10.393 1.00 81.94 137 GLU A N 1
ATOM 1093 C CA . GLU A 1 137 ? -5.929 10.761 11.833 1.00 81.94 137 GLU A CA 1
ATOM 1094 C C . GLU A 1 137 ? -4.864 9.988 12.647 1.00 81.94 137 GLU A C 1
ATOM 1096 O O . GLU A 1 137 ? -4.434 8.898 12.255 1.00 81.94 137 GLU A O 1
ATOM 1101 N N . GLU A 1 138 ? -4.483 10.531 13.813 1.00 75.19 138 GLU A N 1
ATOM 1102 C CA . GLU A 1 138 ? -3.505 9.921 14.734 1.00 75.19 138 GLU A CA 1
ATOM 1103 C C . GLU A 1 138 ? -4.160 9.073 15.846 1.00 75.19 138 GLU A C 1
ATOM 1105 O O . GLU A 1 138 ? -3.685 7.973 16.134 1.00 75.19 138 GLU A O 1
ATOM 1110 N N . ASP A 1 139 ? -5.283 9.516 16.433 1.00 83.19 139 ASP A N 1
ATOM 1111 C CA . ASP A 1 139 ? -5.960 8.835 17.561 1.00 83.19 139 ASP A CA 1
ATOM 1112 C C . ASP A 1 139 ? -7.106 7.896 17.128 1.00 83.19 139 ASP A C 1
ATOM 1114 O O . ASP A 1 139 ? -8.232 7.896 17.632 1.00 83.19 139 ASP A O 1
ATOM 1118 N N . VAL A 1 140 ? -6.810 7.058 16.141 1.00 90.56 140 VAL A N 1
ATOM 1119 C CA . VAL A 1 140 ? -7.782 6.132 15.539 1.00 90.56 140 VAL A CA 1
ATOM 1120 C C . VAL A 1 140 ? -8.213 5.013 16.492 1.00 90.56 140 VAL A C 1
ATOM 1122 O O . VAL A 1 140 ? -9.334 4.517 16.412 1.00 90.56 140 VAL A O 1
ATOM 1125 N N . ASN A 1 141 ? -7.357 4.603 17.431 1.00 92.38 141 ASN A N 1
ATOM 1126 C CA . 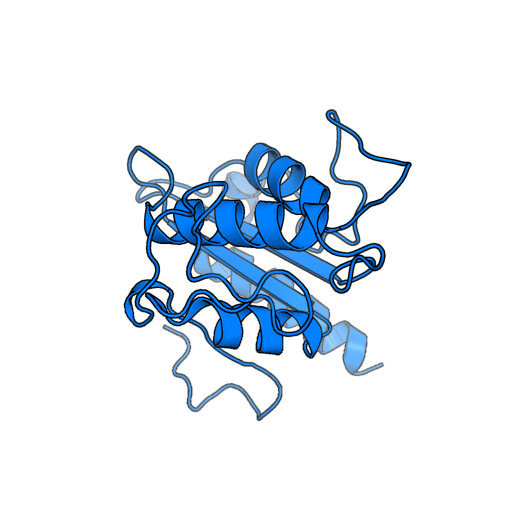ASN A 1 141 ? -7.704 3.514 18.346 1.00 92.38 141 ASN A CA 1
ATOM 1127 C C . ASN A 1 141 ? -8.783 3.918 19.348 1.00 92.38 141 ASN A C 1
ATOM 1129 O O . ASN A 1 141 ? -9.649 3.095 19.636 1.00 92.38 141 ASN A O 1
ATOM 1133 N N . THR A 1 142 ? -8.747 5.158 19.843 1.00 92.69 142 THR A N 1
ATOM 1134 C CA . THR A 1 142 ? -9.771 5.683 20.751 1.00 92.69 142 THR A CA 1
ATOM 1135 C C . THR A 1 142 ? -11.085 5.896 20.005 1.00 92.69 142 THR A C 1
ATOM 1137 O O . THR A 1 142 ? -12.124 5.424 20.460 1.00 92.69 142 THR A O 1
ATOM 1140 N N . LYS A 1 143 ? -11.037 6.522 18.818 1.00 93.56 143 LYS A N 1
ATOM 1141 C CA . LYS A 1 143 ? -12.227 6.804 17.994 1.00 93.56 143 LYS A CA 1
ATOM 1142 C C . LYS A 1 143 ? -12.975 5.533 17.573 1.00 93.56 143 LYS A C 1
ATOM 1144 O O . LYS A 1 143 ? -14.199 5.498 17.655 1.00 93.56 143 LYS A O 1
ATOM 1149 N N . TYR A 1 144 ? -12.257 4.492 17.147 1.00 93.75 144 TYR A N 1
ATOM 1150 C CA . TYR A 1 144 ? -12.865 3.273 16.590 1.00 93.75 144 TYR A CA 1
ATOM 1151 C C . TYR A 1 144 ? -12.801 2.062 17.521 1.00 93.75 144 TYR A C 1
ATOM 1153 O O . TYR A 1 144 ? -13.087 0.952 17.084 1.00 93.75 144 TYR A O 1
ATOM 1161 N N . ASN A 1 145 ? -12.409 2.235 18.787 1.00 94.12 145 ASN A N 1
ATOM 1162 C CA . ASN A 1 145 ? -12.252 1.133 19.742 1.00 94.12 145 ASN A CA 1
ATOM 1163 C C . ASN A 1 145 ? -11.436 -0.042 19.158 1.00 94.12 145 ASN A C 1
ATOM 1165 O O . ASN A 1 145 ? -11.847 -1.198 19.218 1.00 94.12 145 ASN A O 1
ATOM 1169 N N . GLN A 1 146 ? -10.297 0.278 18.533 1.00 93.62 146 GLN A N 1
ATOM 1170 C CA . GLN A 1 146 ? -9.393 -0.682 17.875 1.00 93.62 146 GLN A CA 1
ATOM 1171 C C . GLN A 1 146 ? -9.991 -1.442 16.664 1.00 93.62 146 GLN A C 1
ATOM 1173 O O . GLN A 1 146 ? -9.312 -2.301 16.097 1.00 93.62 146 GLN A O 1
ATOM 1178 N N . ASP A 1 147 ? -11.210 -1.117 16.216 1.00 93.50 147 ASP A N 1
ATOM 1179 C CA . ASP A 1 147 ? -11.877 -1.766 15.082 1.00 93.50 147 ASP A CA 1
ATOM 1180 C C . ASP A 1 147 ? -11.413 -1.182 13.739 1.00 93.50 147 ASP A C 1
ATOM 1182 O O . ASP A 1 147 ? -11.831 -0.107 13.294 1.00 93.50 147 ASP A O 1
ATOM 1186 N N . ILE A 1 148 ? -10.555 -1.937 13.051 1.00 94.19 148 ILE A N 1
ATOM 1187 C CA . ILE A 1 148 ? -10.051 -1.550 11.734 1.00 94.19 148 ILE A CA 1
ATOM 1188 C C . ILE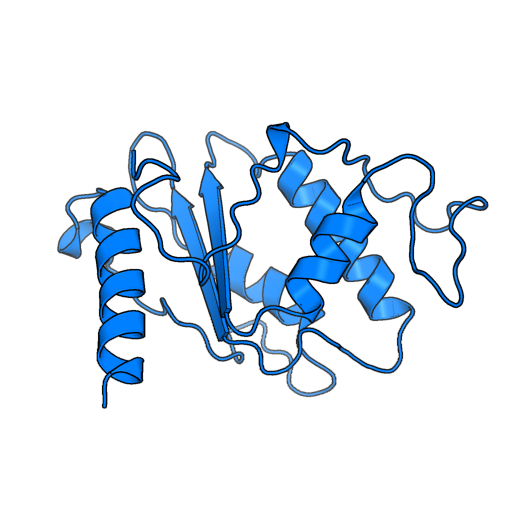 A 1 148 ? -11.142 -1.518 10.654 1.00 94.19 148 ILE A C 1
ATOM 1190 O O . ILE A 1 148 ? -11.069 -0.710 9.730 1.00 94.19 148 ILE A O 1
ATOM 1194 N N . VAL A 1 149 ? -12.160 -2.376 10.750 1.00 94.00 149 VAL A N 1
ATOM 1195 C CA . VAL A 1 149 ? -13.241 -2.436 9.759 1.00 94.00 149 VAL A CA 1
ATOM 1196 C C . VAL A 1 149 ? -14.122 -1.199 9.882 1.00 94.00 149 VAL A C 1
ATOM 1198 O O . VAL A 1 149 ? -14.500 -0.627 8.860 1.00 94.00 149 VAL A O 1
ATOM 1201 N N . ALA A 1 150 ? -14.413 -0.764 11.111 1.00 93.75 150 ALA A N 1
ATOM 1202 C CA . ALA A 1 150 ? -15.124 0.487 11.359 1.00 93.75 150 ALA A CA 1
ATOM 1203 C C . ALA A 1 150 ? -14.359 1.687 10.783 1.00 93.75 150 ALA A C 1
ATOM 1205 O O . ALA A 1 150 ? -14.954 2.497 10.074 1.00 93.75 150 ALA A O 1
ATOM 1206 N N . TYR A 1 151 ? -13.041 1.745 11.000 1.00 94.50 151 TYR A N 1
ATOM 1207 C CA . TYR A 1 151 ? -12.208 2.822 10.465 1.00 94.50 151 TYR A CA 1
ATOM 1208 C C . TYR A 1 151 ? -12.191 2.855 8.930 1.00 94.50 151 TYR A C 1
ATOM 1210 O O . TYR A 1 151 ? -12.419 3.900 8.324 1.00 94.50 151 TYR A O 1
ATOM 1218 N N . ILE A 1 152 ? -11.966 1.708 8.280 1.00 93.56 152 ILE A N 1
ATOM 1219 C CA . ILE A 1 152 ? -11.973 1.625 6.811 1.00 93.56 152 ILE A CA 1
ATOM 1220 C C . ILE A 1 152 ? -13.338 2.050 6.259 1.00 93.56 152 ILE A C 1
ATOM 1222 O O . ILE A 1 152 ? -13.398 2.784 5.273 1.00 93.56 152 ILE A O 1
ATOM 1226 N N . ARG A 1 153 ? -14.432 1.610 6.893 1.00 92.06 153 ARG A N 1
ATOM 1227 C CA . ARG A 1 153 ? -15.789 1.963 6.467 1.00 92.06 153 ARG A CA 1
ATOM 1228 C C . ARG A 1 153 ? -16.031 3.468 6.539 1.00 92.06 153 ARG A C 1
ATOM 1230 O O . ARG A 1 153 ? -16.567 4.001 5.577 1.00 92.06 153 ARG A O 1
ATOM 1237 N N . ASP A 1 154 ? -15.631 4.132 7.624 1.00 92.00 154 ASP A N 1
ATOM 1238 C CA . ASP A 1 154 ? -15.811 5.584 7.787 1.00 92.00 154 ASP A CA 1
ATOM 1239 C C . ASP A 1 154 ? -15.143 6.358 6.642 1.00 92.00 154 ASP A C 1
ATOM 1241 O O . ASP A 1 154 ? -15.793 7.143 5.951 1.00 92.00 154 ASP A O 1
ATOM 1245 N N . VAL A 1 155 ? -13.879 6.031 6.346 1.00 91.62 155 VAL A N 1
ATOM 1246 C CA . VAL A 1 155 ? -13.128 6.654 5.244 1.00 91.62 155 VAL A CA 1
ATOM 1247 C C . VAL A 1 155 ? -13.808 6.403 3.895 1.00 91.62 155 VAL A C 1
ATOM 1249 O O . VAL A 1 155 ? -13.989 7.333 3.113 1.00 91.62 155 VAL A O 1
ATOM 1252 N N . VAL A 1 156 ? -14.217 5.164 3.606 1.00 89.94 156 VAL A N 1
ATOM 1253 C CA . VAL A 1 156 ? -14.879 4.827 2.333 1.00 89.94 156 VAL A CA 1
ATOM 1254 C C . VAL A 1 156 ? -16.228 5.538 2.193 1.00 89.94 156 VAL A C 1
ATOM 1256 O O . VAL A 1 156 ? -16.526 6.078 1.129 1.00 89.94 156 VAL A O 1
ATOM 1259 N N . CYS A 1 157 ? -17.039 5.573 3.250 1.00 87.75 157 CYS A N 1
ATOM 1260 C CA . CYS A 1 157 ? -18.332 6.253 3.239 1.00 87.75 157 CYS A CA 1
ATOM 1261 C C . CYS A 1 157 ? -18.187 7.773 3.071 1.00 87.75 157 CYS A C 1
ATOM 1263 O O . CYS A 1 157 ? -18.984 8.372 2.345 1.00 87.75 157 CYS A O 1
ATOM 1265 N N . GLY A 1 158 ? -17.161 8.385 3.671 1.00 86.19 158 GLY A N 1
ATOM 1266 C CA . GLY A 1 158 ? -16.826 9.793 3.449 1.00 86.19 158 GLY A CA 1
ATOM 1267 C C . GLY A 1 158 ? -16.568 10.095 1.971 1.00 86.19 158 GLY A C 1
ATOM 1268 O O . GLY A 1 158 ? -17.202 10.980 1.400 1.00 86.19 158 GLY A O 1
ATOM 1269 N N . LEU A 1 159 ? -15.744 9.273 1.311 1.00 83.81 159 LEU A N 1
ATOM 1270 C CA . LEU A 1 159 ? -15.418 9.428 -0.115 1.00 83.81 159 LEU A CA 1
ATOM 1271 C C . LEU A 1 159 ? -16.635 9.302 -1.037 1.00 83.81 159 LEU A C 1
ATOM 1273 O O . LEU A 1 159 ? -16.737 10.009 -2.039 1.00 83.81 159 LEU A O 1
ATOM 1277 N N . LEU A 1 160 ? -17.550 8.380 -0.729 1.00 79.31 160 LEU A N 1
ATOM 1278 C CA . LEU A 1 160 ? -18.772 8.197 -1.516 1.00 79.31 160 LEU A CA 1
ATOM 1279 C C . LEU A 1 160 ? -19.746 9.366 -1.340 1.00 79.31 160 LEU A C 1
ATOM 1281 O O . LEU A 1 160 ? -20.453 9.716 -2.281 1.00 79.31 160 LEU A O 1
ATOM 1285 N N . SER A 1 161 ? -19.760 9.982 -0.158 1.00 75.50 161 SER A N 1
ATOM 1286 C CA . SER A 1 161 ? -20.628 11.123 0.145 1.00 75.50 161 SER A CA 1
ATOM 1287 C C . SER A 1 161 ? -20.143 12.407 -0.534 1.00 75.50 161 SER A C 1
ATOM 1289 O O . SER A 1 161 ? -20.958 13.169 -1.044 1.00 75.50 161 SER A O 1
ATOM 1291 N N . GLU A 1 162 ? -18.826 12.622 -0.608 1.00 65.81 162 GLU A N 1
ATOM 1292 C CA . GLU A 1 162 ? -18.223 13.773 -1.301 1.00 65.81 162 GLU A CA 1
ATOM 1293 C C . GLU A 1 162 ? -18.403 13.723 -2.824 1.00 65.81 162 GLU A C 1
ATOM 1295 O O . GLU A 1 162 ? -18.496 14.767 -3.459 1.00 65.81 162 GLU A O 1
ATOM 1300 N N . LYS A 1 163 ? -18.479 12.525 -3.419 1.00 57.50 163 LYS A N 1
ATOM 1301 C CA . LYS A 1 163 ? -18.710 12.342 -4.864 1.00 57.50 163 LYS A CA 1
ATOM 1302 C C . LYS A 1 163 ? -20.182 12.435 -5.287 1.00 57.50 163 LYS A C 1
ATOM 1304 O O . LYS A 1 163 ? -20.458 12.432 -6.485 1.00 57.50 163 LYS A O 1
ATOM 1309 N N . ALA A 1 164 ? -21.116 12.442 -4.336 1.00 50.56 164 ALA A N 1
ATOM 1310 C CA . ALA A 1 164 ? -22.555 12.537 -4.597 1.00 50.56 164 ALA A CA 1
ATOM 1311 C C . ALA A 1 164 ? -23.076 13.991 -4.642 1.00 50.56 164 ALA A C 1
ATOM 1313 O O . ALA A 1 164 ? -24.261 14.200 -4.913 1.00 50.56 164 ALA A O 1
ATOM 1314 N N . LEU A 1 165 ? -22.202 14.966 -4.372 1.00 38.12 165 LEU A N 1
ATOM 1315 C CA . LEU A 1 165 ? -22.426 16.413 -4.462 1.00 38.12 165 LEU A CA 1
ATOM 1316 C C . LEU A 1 165 ? -21.725 16.985 -5.700 1.00 38.12 165 LEU A C 1
ATOM 1318 O O . LEU A 1 165 ? -22.277 17.956 -6.265 1.00 38.12 165 LEU A O 1
#

Secondary structure (DSSP, 8-state):
---TTSS-TT-----GGGS------TT-TTS-TTTT---TTSSHHHHHHHHHH-SEEEEEEE-SSSPPHHHHHHHHHHHHHHTT-SS-TTTT-EEEEEEEETTEEPP-HHHHHHHHTTT-SS---SSS--S-BS---S-HHHHTTT-HHHHHHHHHHHHHHHTT-

Radius of gyration: 16.46 Å; chains: 1; bounding box: 42×32×43 Å

Foldseek 3Di:
DPDPVPDPPQDDDDDLVPWFFDADDDCDVQQPLAPQLDDPRIDLSVVVVCLLPHQEEEAEWEDADDTDPSVNSSLNSLLSNQVRDPDLSNAQGEYEYWYAYPQATDDCLVVLLSVQSSHDDPDRDPPGRDHNYQQRDDPVCVVPVRDRVVSVVVSVVVVVVVVVD

Sequence (165 aa):
MLSSSDAPDQFEFIELTDYQLTPCLVGCKDCVAKTEHRCPHDKSGKILALLKTTDIHLIVVSQYYLCPSKFVALMEKLLCFCYRTENRPLKGKSTAIFRYCSCKILNGFDGKILWQQFLMDESYSFLEPNFPCLNPEEDVNTKYNQDIVAYIRDVVCGLLSEKAL